Protein AF-A0A743U7B2-F1 (afdb_monomer_lite)

InterPro domains:
  IPR000015 Outer membrane usher protein [PTHR30451] (2-74)
  IPR025885 PapC, N-terminal domain [PF13954] (23-74)
  IPR037224 PapC, N-terminal domain superfamily [G3DSA:3.10.20.410] (21-76)
  IPR037224 PapC, N-terminal domain superfamily [SSF141729] (22-67)

Organism: Salmonella enterica (NCBI:txid28901)

Structure (mmCIF, N/CA/C/O backbone):
data_AF-A0A743U7B2-F1
#
_entry.id   AF-A0A743U7B2-F1
#
loop_
_atom_site.group_PDB
_atom_site.id
_atom_site.type_symbol
_atom_site.label_atom_id
_atom_site.label_alt_id
_atom_site.label_comp_id
_atom_site.label_asym_id
_atom_site.label_entity_id
_atom_site.label_seq_id
_atom_site.pdbx_PDB_ins_code
_atom_site.Cartn_x
_atom_site.Cartn_y
_atom_site.Cartn_z
_atom_site.occupancy
_atom_site.B_iso_or_equiv
_atom_site.auth_seq_id
_atom_site.auth_comp_id
_atom_site.auth_asym_id
_atom_site.auth_atom_id
_atom_site.pdbx_PDB_model_num
ATOM 1 N N . MET A 1 1 ? 27.792 39.196 16.161 1.00 60.25 1 MET A N 1
ATOM 2 C CA . MET A 1 1 ? 27.351 37.935 16.815 1.00 60.25 1 MET A CA 1
ATOM 3 C C . MET A 1 1 ? 25.839 37.698 16.802 1.00 60.25 1 MET A C 1
ATOM 5 O O . MET A 1 1 ? 25.455 36.560 16.579 1.00 60.25 1 MET A O 1
ATOM 9 N N . LYS A 1 2 ? 24.965 38.698 17.020 1.00 70.50 2 LYS A N 1
ATOM 10 C CA . LYS A 1 2 ? 23.497 38.482 17.017 1.00 70.50 2 LYS A CA 1
ATOM 11 C C . LYS A 1 2 ? 22.938 38.079 15.640 1.00 70.50 2 LYS A C 1
ATOM 13 O O . LYS A 1 2 ? 22.197 37.110 15.551 1.00 70.50 2 LYS A O 1
ATOM 18 N N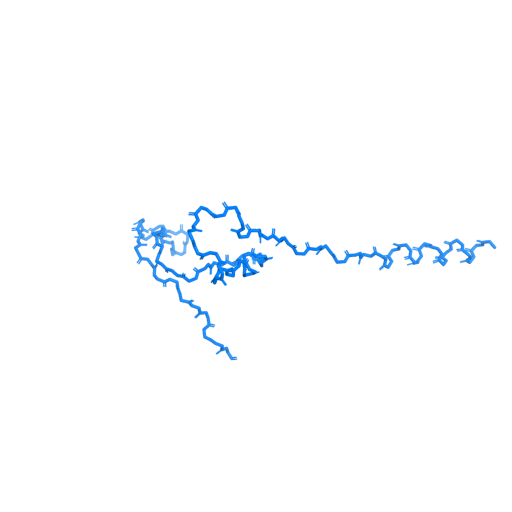 . ILE A 1 3 ? 23.372 38.759 14.574 1.00 81.38 3 ILE A N 1
ATOM 19 C CA . ILE A 1 3 ? 22.933 38.484 13.191 1.00 81.38 3 ILE A CA 1
ATOM 20 C C . ILE A 1 3 ? 23.430 37.116 12.709 1.00 81.38 3 ILE A C 1
ATOM 22 O O . ILE A 1 3 ? 22.677 36.364 12.108 1.00 81.38 3 ILE A O 1
ATOM 26 N N . THR A 1 4 ? 24.667 36.747 13.050 1.00 83.19 4 THR A N 1
ATOM 27 C CA . THR A 1 4 ? 25.244 35.438 12.711 1.00 83.19 4 THR A CA 1
ATOM 28 C C . THR A 1 4 ? 24.443 34.287 13.324 1.00 83.19 4 THR A C 1
ATOM 30 O O . THR A 1 4 ? 24.170 33.302 12.652 1.00 83.19 4 THR A O 1
ATOM 33 N N . ARG A 1 5 ? 24.009 34.429 14.585 1.00 82.88 5 ARG A N 1
ATOM 34 C CA . ARG A 1 5 ? 23.161 33.432 15.257 1.00 82.88 5 ARG A CA 1
ATOM 35 C C . ARG A 1 5 ? 21.773 33.331 14.623 1.00 82.88 5 ARG A C 1
ATOM 37 O O . ARG A 1 5 ? 21.262 32.227 14.484 1.00 82.88 5 ARG A O 1
ATOM 44 N N . LEU A 1 6 ? 21.194 34.462 14.215 1.00 82.06 6 LEU A N 1
ATOM 45 C CA . LEU A 1 6 ? 19.900 34.491 13.532 1.00 82.06 6 LEU A CA 1
ATOM 46 C C . LEU A 1 6 ? 19.975 33.841 12.142 1.00 82.06 6 LEU A C 1
ATOM 48 O O . LEU A 1 6 ? 19.110 33.044 11.799 1.00 82.06 6 LEU A O 1
ATOM 52 N N . ALA A 1 7 ? 21.034 34.124 11.380 1.00 84.62 7 ALA A N 1
ATOM 53 C CA . ALA A 1 7 ? 21.268 33.514 10.073 1.00 84.62 7 ALA A CA 1
ATOM 54 C C . ALA A 1 7 ? 21.404 31.986 10.175 1.00 84.62 7 ALA A C 1
ATOM 56 O O . ALA A 1 7 ? 20.759 31.271 9.416 1.00 84.62 7 ALA A O 1
ATOM 57 N N . ILE A 1 8 ? 22.159 31.492 11.166 1.00 84.75 8 ILE A N 1
ATOM 58 C CA . ILE A 1 8 ? 22.297 30.051 11.432 1.00 84.75 8 ILE A CA 1
ATOM 59 C C . ILE A 1 8 ? 20.934 29.418 11.752 1.00 84.75 8 ILE A C 1
ATOM 61 O O . ILE A 1 8 ? 20.607 28.360 11.215 1.00 84.75 8 ILE A O 1
ATOM 65 N N . LEU A 1 9 ? 20.116 30.076 12.582 1.00 81.25 9 LEU A N 1
ATOM 66 C CA . LEU A 1 9 ? 18.795 29.569 12.956 1.00 81.25 9 LEU A CA 1
ATOM 67 C C . LEU A 1 9 ? 17.858 29.461 11.740 1.00 81.25 9 LEU A C 1
ATOM 69 O O . LEU A 1 9 ? 17.169 28.457 11.594 1.00 81.25 9 LEU A O 1
ATOM 73 N N . ILE A 1 10 ? 17.884 30.453 10.842 1.00 82.50 10 ILE A N 1
ATOM 74 C CA . ILE A 1 10 ? 17.083 30.469 9.606 1.00 82.50 10 ILE A CA 1
ATOM 75 C C . ILE A 1 10 ? 17.533 29.369 8.633 1.00 82.50 10 ILE A C 1
ATOM 77 O O . ILE A 1 10 ? 16.702 28.694 8.033 1.00 82.50 10 ILE A O 1
ATOM 81 N N . THR A 1 11 ? 18.841 29.145 8.482 1.00 81.56 11 THR A N 1
ATOM 82 C CA . THR A 1 11 ? 19.347 28.075 7.604 1.00 81.56 11 THR A CA 1
ATOM 83 C C . THR A 1 11 ? 19.031 26.674 8.134 1.00 81.56 11 THR A C 1
ATOM 85 O O . THR A 1 11 ? 18.804 25.753 7.349 1.00 81.56 11 THR A O 1
ATOM 88 N N . LEU A 1 12 ? 18.974 26.510 9.460 1.00 75.44 12 LEU A N 1
ATOM 89 C CA . LEU A 1 12 ? 18.676 25.226 10.093 1.00 75.44 12 LEU A CA 1
ATOM 90 C C . LEU A 1 12 ? 17.194 24.847 9.945 1.00 75.44 12 LEU A C 1
ATOM 92 O O . LEU A 1 12 ? 16.887 23.679 9.727 1.00 75.44 12 LEU A O 1
ATOM 96 N N . THR A 1 13 ? 16.277 25.819 10.000 1.00 72.88 13 THR A N 1
ATOM 97 C CA . THR A 1 13 ? 14.835 25.570 9.820 1.00 72.88 13 THR A CA 1
ATOM 98 C C . THR A 1 13 ? 14.431 25.354 8.361 1.00 72.88 13 THR A C 1
ATOM 100 O O . THR A 1 13 ? 13.434 24.686 8.105 1.00 72.88 13 THR A O 1
ATOM 103 N N . PHE A 1 14 ? 15.206 25.863 7.397 1.00 69.69 14 PHE A N 1
ATOM 104 C CA . PHE A 1 14 ? 14.973 25.624 5.966 1.00 69.69 14 PHE A CA 1
ATOM 105 C C . PHE A 1 14 ? 15.385 24.223 5.494 1.00 69.69 14 PHE A C 1
ATOM 107 O O . PHE A 1 14 ? 14.965 23.789 4.423 1.00 69.69 14 PHE A O 1
ATOM 114 N N . SER A 1 15 ? 16.170 23.495 6.290 1.00 61.88 15 SER A N 1
ATOM 115 C CA . SER A 1 15 ? 16.627 22.140 5.967 1.00 61.88 15 SER A CA 1
ATOM 116 C C . SER A 1 15 ? 15.598 21.078 6.373 1.00 61.88 15 SER A C 1
ATOM 118 O O . SER A 1 15 ? 15.929 20.089 7.021 1.00 61.88 15 SER A O 1
ATOM 120 N N . VAL A 1 16 ? 14.332 21.260 5.989 1.00 64.62 16 VAL A N 1
ATOM 121 C CA . VAL A 1 16 ? 13.405 20.126 5.893 1.00 64.62 16 VAL A CA 1
ATOM 122 C C . VAL A 1 16 ? 13.798 19.363 4.633 1.00 64.62 16 VAL A C 1
ATOM 124 O O . VAL A 1 16 ? 13.422 19.708 3.513 1.00 64.62 16 VAL A O 1
ATOM 127 N N . LEU A 1 17 ? 14.622 18.332 4.817 1.00 63.06 17 LEU A N 1
ATOM 128 C CA . LEU A 1 17 ? 14.773 17.286 3.816 1.00 63.06 17 LEU A CA 1
ATOM 129 C C . LEU A 1 17 ? 13.379 16.705 3.575 1.00 63.06 17 LEU A C 1
ATOM 131 O O . LEU A 1 17 ? 12.684 16.339 4.526 1.00 63.06 17 LEU A O 1
ATOM 135 N N . LYS A 1 18 ? 12.949 16.658 2.311 1.00 60.44 18 LYS A N 1
ATOM 136 C CA . LYS A 1 18 ? 11.740 15.918 1.951 1.00 60.44 18 LYS A CA 1
ATOM 137 C C . LYS A 1 18 ? 11.923 14.497 2.472 1.00 60.44 18 LYS A C 1
ATOM 139 O O . LYS A 1 18 ? 12.901 13.845 2.110 1.00 60.44 18 LYS A O 1
ATOM 144 N N . SER A 1 19 ? 11.026 14.065 3.357 1.00 64.69 19 SER A N 1
ATOM 145 C CA . SER A 1 19 ? 10.990 12.678 3.812 1.00 64.69 19 SER A CA 1
ATOM 146 C C . SER A 1 19 ? 10.934 11.798 2.567 1.00 64.69 19 SER A C 1
ATOM 148 O O . SER A 1 19 ? 10.055 11.992 1.723 1.00 64.69 19 SER A O 1
ATOM 150 N N . GLN A 1 20 ? 11.935 10.936 2.396 1.00 64.25 20 GLN A N 1
ATOM 151 C CA . GLN A 1 20 ? 12.030 10.057 1.235 1.00 64.25 20 GLN A CA 1
ATOM 152 C C . GLN A 1 20 ? 10.764 9.194 1.188 1.00 64.25 20 GLN A C 1
ATOM 154 O O . GLN A 1 20 ? 10.322 8.682 2.219 1.00 64.25 20 GLN A O 1
ATOM 159 N N . ALA A 1 21 ? 10.157 9.077 0.006 1.00 68.31 21 ALA A N 1
ATOM 160 C CA . ALA A 1 21 ? 9.011 8.199 -0.200 1.00 68.31 21 ALA A CA 1
ATOM 161 C C . ALA A 1 21 ? 9.383 6.763 0.210 1.00 68.31 21 ALA A C 1
ATOM 163 O O . ALA A 1 21 ? 10.519 6.341 0.010 1.00 68.31 21 ALA A O 1
ATOM 164 N N . THR A 1 22 ? 8.454 6.013 0.804 1.00 84.50 22 THR A N 1
ATOM 165 C CA . THR A 1 22 ? 8.696 4.612 1.175 1.00 84.50 22 THR A CA 1
ATOM 166 C C . THR A 1 22 ? 9.013 3.791 -0.073 1.00 84.50 22 THR A C 1
ATOM 168 O O . THR A 1 22 ? 8.202 3.739 -0.994 1.00 84.50 22 THR A O 1
ATOM 171 N N . GLU A 1 23 ? 10.172 3.139 -0.119 1.00 87.94 23 GLU A N 1
ATOM 172 C CA . GLU A 1 23 ? 10.601 2.322 -1.260 1.00 87.94 23 GLU A CA 1
ATOM 173 C C . GLU A 1 23 ? 10.393 0.825 -0.998 1.00 87.94 23 GLU A C 1
ATOM 175 O O . GLU A 1 23 ? 10.537 0.347 0.128 1.00 87.94 23 GLU A O 1
ATOM 180 N N . PHE A 1 24 ? 10.082 0.077 -2.060 1.00 88.56 24 PHE A N 1
ATOM 181 C CA . PHE A 1 24 ? 9.819 -1.361 -2.009 1.00 88.56 24 PHE A CA 1
ATOM 182 C C . PHE A 1 24 ? 10.757 -2.112 -2.956 1.00 88.56 24 PHE A C 1
ATOM 184 O O . PHE A 1 24 ? 10.897 -1.750 -4.123 1.00 88.56 24 PHE A O 1
ATOM 191 N N . ASN A 1 25 ? 11.386 -3.183 -2.464 1.00 87.94 25 ASN A N 1
ATOM 192 C CA . ASN A 1 25 ? 12.337 -3.979 -3.239 1.00 87.94 25 ASN A CA 1
ATOM 193 C C . ASN A 1 25 ? 11.665 -5.229 -3.828 1.00 87.94 25 ASN A C 1
ATOM 195 O O . ASN A 1 25 ? 11.259 -6.126 -3.088 1.00 87.94 25 ASN A O 1
ATOM 199 N N . ALA A 1 26 ? 11.609 -5.316 -5.160 1.00 87.06 26 ALA A N 1
ATOM 200 C CA . ALA A 1 26 ? 11.026 -6.456 -5.870 1.00 87.06 26 ALA A CA 1
ATOM 201 C C . ALA A 1 26 ? 11.796 -7.773 -5.662 1.00 87.06 26 ALA A C 1
ATOM 203 O O . ALA A 1 26 ? 11.212 -8.840 -5.800 1.00 87.06 26 ALA A O 1
ATOM 204 N N . SER A 1 27 ? 13.070 -7.724 -5.261 1.00 84.56 27 SER A N 1
ATOM 205 C CA . SER A 1 27 ? 13.906 -8.914 -5.010 1.00 84.56 27 SER A CA 1
ATOM 206 C C . SER A 1 27 ? 13.409 -9.786 -3.853 1.00 84.56 27 SER A C 1
ATOM 208 O O . SER A 1 27 ? 13.846 -10.924 -3.722 1.00 84.56 27 SER A O 1
ATOM 210 N N . LEU A 1 28 ? 12.527 -9.257 -2.999 1.00 86.44 28 LEU A N 1
ATOM 211 C CA . LEU A 1 28 ? 11.904 -10.009 -1.904 1.00 86.44 28 LEU A CA 1
ATOM 212 C C . LEU A 1 28 ? 10.724 -10.874 -2.364 1.00 86.44 28 LEU A C 1
ATOM 214 O O . LEU A 1 28 ? 10.213 -11.673 -1.583 1.00 86.44 28 LEU A O 1
ATOM 218 N N . LEU A 1 29 ? 10.260 -10.699 -3.601 1.00 86.62 29 LEU A N 1
ATOM 219 C CA . LEU A 1 29 ? 9.177 -11.494 -4.154 1.00 86.62 29 LEU A CA 1
ATOM 220 C C . LEU A 1 29 ? 9.736 -12.826 -4.657 1.00 86.62 29 LEU A C 1
ATOM 222 O O . LEU A 1 29 ? 10.614 -12.856 -5.519 1.00 86.62 29 LEU A O 1
ATOM 226 N N . ASP A 1 30 ? 9.176 -13.926 -4.160 1.00 81.75 30 ASP A N 1
ATOM 227 C CA . ASP A 1 30 ? 9.439 -15.273 -4.668 1.00 81.75 30 ASP A CA 1
ATOM 228 C C . ASP A 1 30 ? 8.714 -15.471 -6.007 1.00 81.75 30 ASP A C 1
ATOM 230 O O . ASP A 1 30 ? 7.647 -16.078 -6.100 1.00 81.75 30 ASP A O 1
ATOM 234 N N . SER A 1 31 ? 9.231 -14.840 -7.060 1.00 68.62 31 SER A N 1
ATOM 235 C CA . SER A 1 31 ? 8.707 -15.018 -8.408 1.00 68.62 31 SER A CA 1
ATOM 236 C C . SER A 1 31 ? 9.850 -15.158 -9.403 1.00 68.62 31 SER A C 1
ATOM 238 O O . SER A 1 31 ? 10.810 -14.391 -9.395 1.00 68.62 31 SER A O 1
ATOM 240 N N . GLY A 1 32 ? 9.752 -16.160 -10.278 1.00 64.88 32 GLY A N 1
ATOM 241 C CA . GLY A 1 32 ? 10.830 -16.525 -11.200 1.00 64.88 32 GLY A CA 1
ATOM 242 C C . GLY A 1 32 ? 11.150 -15.484 -12.279 1.00 64.88 32 GLY A C 1
ATOM 243 O O . GLY A 1 32 ? 12.124 -15.659 -13.005 1.00 64.88 32 GLY A O 1
ATOM 244 N N . ASN A 1 33 ? 10.359 -14.412 -12.417 1.00 68.81 33 ASN A N 1
ATOM 245 C CA . ASN A 1 33 ? 10.598 -13.362 -13.407 1.0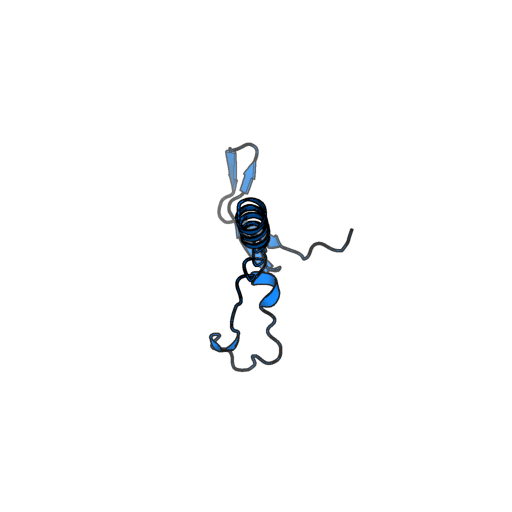0 68.81 33 ASN A CA 1
ATOM 246 C C . ASN A 1 33 ? 10.245 -11.963 -12.871 1.00 68.81 33 ASN A C 1
ATOM 248 O O . ASN A 1 33 ? 9.169 -11.426 -13.128 1.00 68.81 33 ASN A O 1
ATOM 252 N N . LEU A 1 34 ? 11.191 -11.365 -12.147 1.00 72.50 34 LEU A N 1
ATOM 253 C CA . LEU A 1 34 ? 11.068 -10.029 -11.551 1.00 72.50 34 LEU A CA 1
ATOM 254 C C . LEU A 1 34 ? 11.357 -8.879 -12.526 1.00 72.50 34 LEU A C 1
ATOM 256 O O . LEU A 1 34 ? 11.186 -7.719 -12.162 1.00 72.50 34 LEU A O 1
ATOM 260 N N . SER A 1 35 ? 11.776 -9.178 -13.762 1.00 71.88 35 SER A N 1
ATOM 261 C CA . SER A 1 35 ? 12.197 -8.163 -14.744 1.00 71.88 35 SER A CA 1
ATOM 262 C C . SER A 1 35 ? 11.087 -7.189 -15.163 1.00 71.88 35 SER A C 1
ATOM 264 O O . SER A 1 35 ? 11.378 -6.166 -15.774 1.00 71.88 35 SER A O 1
ATOM 266 N N . ASN A 1 36 ? 9.831 -7.491 -14.820 1.00 73.31 36 ASN A N 1
ATOM 267 C CA . ASN A 1 36 ? 8.657 -6.715 -15.212 1.00 73.31 36 ASN A CA 1
ATOM 268 C C . ASN A 1 36 ? 7.754 -6.328 -14.025 1.00 73.31 36 ASN A C 1
ATOM 270 O O . ASN A 1 36 ? 6.574 -6.034 -14.217 1.00 73.31 36 ASN A O 1
ATOM 274 N N . VAL A 1 37 ? 8.270 -6.383 -12.791 1.00 84.06 37 VAL A N 1
ATOM 275 C CA . VAL A 1 37 ? 7.510 -5.999 -11.593 1.00 84.06 37 VAL A CA 1
ATOM 276 C C . VAL A 1 37 ? 7.848 -4.562 -11.209 1.00 84.06 37 VAL A C 1
ATOM 278 O O . VAL A 1 37 ? 8.962 -4.273 -10.778 1.00 84.06 37 VAL A O 1
ATOM 281 N N . ASP A 1 38 ? 6.865 -3.673 -11.326 1.00 86.50 38 ASP A N 1
ATOM 282 C CA . ASP A 1 38 ? 6.955 -2.289 -10.861 1.00 86.50 38 ASP A CA 1
ATOM 283 C C . ASP A 1 38 ? 6.211 -2.128 -9.526 1.00 86.50 38 ASP A C 1
ATOM 285 O O . ASP A 1 38 ? 4.989 -2.281 -9.454 1.00 86.50 38 ASP A O 1
ATOM 289 N N . LEU A 1 39 ? 6.959 -1.825 -8.460 1.00 89.88 39 LEU A N 1
ATOM 290 C CA . LEU A 1 39 ? 6.418 -1.581 -7.119 1.00 89.88 39 LEU A CA 1
ATOM 291 C C . LEU A 1 39 ? 6.342 -0.092 -6.754 1.00 89.88 39 LEU A C 1
ATOM 293 O O . LEU A 1 39 ? 5.899 0.243 -5.656 1.00 89.88 39 LEU A O 1
ATOM 297 N N . THR A 1 40 ? 6.735 0.814 -7.653 1.00 89.00 40 THR A N 1
ATOM 298 C CA . THR A 1 40 ? 6.793 2.260 -7.371 1.00 89.00 40 THR A CA 1
ATOM 299 C C . THR A 1 40 ? 5.430 2.846 -7.017 1.00 89.00 40 THR A C 1
ATOM 301 O O . THR A 1 40 ? 5.337 3.809 -6.256 1.00 89.00 40 THR A O 1
ATOM 304 N N . ALA A 1 41 ? 4.346 2.254 -7.521 1.00 87.69 41 ALA A N 1
ATOM 305 C CA . ALA A 1 41 ? 2.998 2.693 -7.196 1.00 87.69 41 ALA A CA 1
ATOM 306 C C . ALA A 1 41 ? 2.659 2.505 -5.703 1.00 87.69 41 ALA A C 1
ATOM 308 O O . ALA A 1 41 ? 1.951 3.337 -5.140 1.00 87.69 41 ALA A O 1
ATOM 309 N N . PHE A 1 42 ? 3.228 1.488 -5.040 1.00 89.69 42 PHE A N 1
ATOM 310 C CA . PHE A 1 42 ? 3.032 1.236 -3.605 1.00 89.69 42 PHE A CA 1
ATOM 311 C C . PHE A 1 42 ? 3.741 2.253 -2.707 1.00 89.69 42 PHE A C 1
ATOM 313 O O . PHE A 1 42 ? 3.383 2.388 -1.541 1.00 89.69 42 PHE A O 1
ATOM 320 N N . SER A 1 43 ? 4.6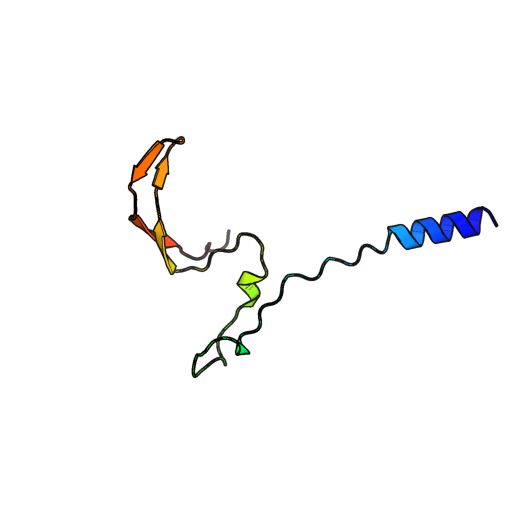90 3.024 -3.244 1.00 89.88 43 SER A N 1
ATOM 321 C CA . SER A 1 43 ? 5.312 4.149 -2.535 1.00 89.88 43 SER A CA 1
ATOM 322 C C . SER A 1 43 ? 4.349 5.313 -2.279 1.00 89.88 43 SER A C 1
ATOM 324 O O . SER A 1 43 ? 4.688 6.239 -1.541 1.00 89.88 43 SER A O 1
ATOM 326 N N . ARG A 1 44 ? 3.162 5.307 -2.902 1.00 87.88 44 ARG A N 1
ATOM 327 C CA . ARG A 1 44 ? 2.133 6.338 -2.731 1.00 87.88 44 ARG A CA 1
ATOM 328 C C . ARG A 1 44 ? 1.164 5.936 -1.625 1.00 87.88 44 ARG A C 1
ATOM 330 O O . ARG A 1 44 ? 0.513 4.897 -1.706 1.00 87.88 44 ARG A O 1
ATOM 337 N N . GLU A 1 45 ? 1.024 6.798 -0.626 1.00 87.19 45 GLU A N 1
ATOM 338 C CA . GLU A 1 45 ? 0.045 6.612 0.443 1.00 87.19 45 GLU A CA 1
ATOM 339 C C . GLU A 1 45 ? -1.378 6.487 -0.129 1.00 87.19 45 GLU A C 1
ATOM 341 O O . GLU A 1 45 ? -1.775 7.238 -1.022 1.00 87.19 45 GLU A O 1
ATOM 346 N N . GLY A 1 46 ? -2.133 5.501 0.362 1.00 88.50 46 GLY A N 1
ATOM 347 C CA . GLY A 1 46 ? -3.506 5.240 -0.076 1.00 88.50 46 GLY A CA 1
ATOM 348 C C . GLY A 1 46 ? -3.643 4.625 -1.474 1.00 88.50 46 GLY A C 1
ATOM 349 O O . GLY A 1 46 ? -4.766 4.471 -1.954 1.00 88.50 46 GLY A O 1
ATOM 350 N N . TYR A 1 47 ? -2.543 4.263 -2.145 1.00 90.06 47 TYR A N 1
ATOM 351 C CA . TYR A 1 47 ? -2.621 3.559 -3.423 1.00 90.06 47 TYR A CA 1
ATOM 352 C C . TYR A 1 47 ? -3.221 2.157 -3.258 1.00 90.06 47 TYR A C 1
ATOM 354 O O . TYR A 1 47 ? -2.793 1.372 -2.413 1.00 90.06 47 TYR A O 1
ATOM 362 N N . VAL A 1 48 ? -4.184 1.828 -4.122 1.00 91.62 48 VAL A N 1
ATOM 363 C CA . VAL A 1 48 ? -4.775 0.492 -4.249 1.00 91.62 48 VAL A CA 1
ATOM 364 C C . VAL A 1 48 ? -4.513 -0.003 -5.664 1.00 91.62 48 VAL A C 1
ATOM 366 O O . VAL A 1 48 ? -4.861 0.667 -6.638 1.00 91.62 48 VAL A O 1
ATOM 369 N N . ALA A 1 49 ? -3.889 -1.174 -5.783 1.00 91.88 49 ALA A N 1
ATOM 370 C CA . ALA A 1 49 ? -3.614 -1.768 -7.081 1.00 91.88 49 ALA A CA 1
ATOM 371 C C . ALA A 1 49 ? -4.924 -2.149 -7.805 1.00 91.88 49 ALA A C 1
ATOM 373 O O . ALA A 1 49 ? -5.883 -2.592 -7.172 1.00 91.88 49 ALA A O 1
ATOM 374 N N . PRO A 1 50 ? -4.996 -2.012 -9.137 1.00 93.62 50 PRO A N 1
ATOM 375 C CA . PRO A 1 50 ? -6.097 -2.568 -9.911 1.00 93.62 50 PRO A CA 1
ATOM 376 C C . PRO A 1 50 ? -6.173 -4.089 -9.744 1.00 93.62 50 PRO A C 1
ATOM 378 O O . PRO A 1 50 ? -5.152 -4.776 -9.754 1.00 93.62 50 PRO A O 1
ATOM 381 N N . GLY A 1 51 ? -7.381 -4.633 -9.630 1.00 95.19 51 GLY A N 1
ATOM 382 C CA . GLY A 1 51 ? -7.561 -6.055 -9.357 1.00 95.19 51 GLY A CA 1
ATOM 383 C C . GLY A 1 51 ? -8.980 -6.422 -8.948 1.00 95.19 51 GLY A C 1
ATOM 384 O O . GLY A 1 51 ? -9.884 -5.588 -8.955 1.00 95.19 51 GLY A O 1
ATOM 385 N N . ASN A 1 52 ? -9.175 -7.694 -8.603 1.00 97.00 52 ASN A N 1
ATOM 386 C CA . ASN A 1 52 ? -10.426 -8.177 -8.024 1.00 97.00 52 ASN A CA 1
ATOM 387 C C . ASN A 1 52 ? -10.237 -8.341 -6.515 1.00 97.00 52 ASN A C 1
ATOM 389 O O . ASN A 1 52 ? -9.301 -9.012 -6.083 1.00 97.00 52 ASN A O 1
ATOM 393 N N . TYR A 1 53 ? -11.141 -7.754 -5.742 1.00 96.19 53 TYR A N 1
ATOM 394 C CA . TYR A 1 53 ? -11.122 -7.748 -4.287 1.00 96.19 53 TYR A CA 1
ATOM 395 C C . TYR A 1 53 ? -12.448 -8.270 -3.750 1.00 96.19 53 TYR A C 1
ATOM 397 O O . TYR A 1 53 ? -13.489 -8.123 -4.389 1.00 96.19 53 TYR A O 1
ATOM 405 N N . ILE A 1 54 ? -12.403 -8.862 -2.564 1.00 97.00 54 ILE A N 1
ATOM 406 C CA . ILE A 1 54 ? -13.588 -9.179 -1.773 1.00 97.00 54 ILE A CA 1
ATOM 407 C C . ILE A 1 54 ? -13.709 -8.078 -0.721 1.00 97.00 54 ILE A C 1
ATOM 409 O O . ILE A 1 54 ? -12.788 -7.909 0.076 1.00 97.00 54 ILE A O 1
ATOM 413 N N . LEU A 1 55 ? -14.790 -7.300 -0.766 1.00 95.94 55 LEU A N 1
ATOM 414 C CA . LEU A 1 55 ? -14.986 -6.118 0.077 1.00 95.94 55 LEU A CA 1
ATOM 415 C C . LEU A 1 55 ? -16.352 -6.147 0.760 1.00 95.94 55 LEU A C 1
ATOM 417 O O . LEU A 1 55 ? -17.338 -6.594 0.172 1.00 95.94 55 LEU A O 1
ATOM 421 N N . ASP A 1 56 ? -16.421 -5.581 1.959 1.00 97.00 56 ASP A N 1
ATOM 422 C CA . ASP A 1 56 ? -17.689 -5.266 2.609 1.00 97.00 56 ASP A CA 1
ATOM 423 C C . ASP A 1 56 ? -18.182 -3.899 2.123 1.00 97.00 56 ASP A C 1
ATOM 425 O O . ASP A 1 56 ? -17.430 -2.923 2.069 1.00 97.00 56 ASP A O 1
ATOM 429 N N . ILE A 1 57 ? -19.453 -3.826 1.742 1.00 95.12 57 ILE A N 1
ATOM 430 C CA . ILE A 1 57 ? -20.090 -2.618 1.225 1.00 95.12 57 ILE A CA 1
ATOM 431 C C . ILE A 1 57 ? -20.902 -1.976 2.337 1.00 95.12 57 ILE A C 1
ATOM 433 O O . ILE A 1 57 ? -21.837 -2.579 2.865 1.00 95.12 57 ILE A O 1
ATOM 437 N N . TRP A 1 58 ? -20.589 -0.712 2.598 1.00 96.50 58 TRP A N 1
ATOM 438 C CA . TRP A 1 58 ? -21.308 0.153 3.519 1.00 96.50 58 TRP A CA 1
ATOM 439 C C . TRP A 1 58 ? -21.956 1.298 2.741 1.00 96.50 58 TRP A C 1
ATOM 441 O O . TRP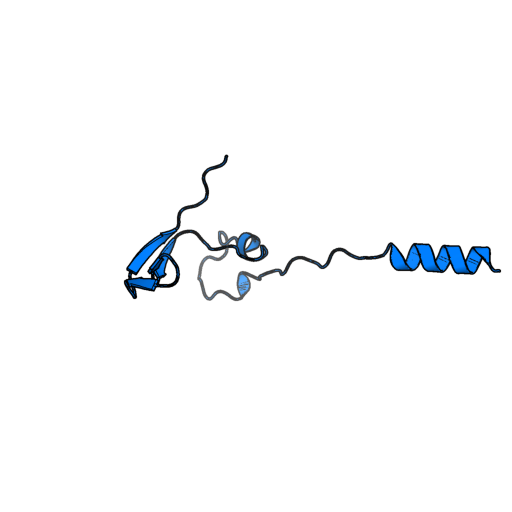 A 1 58 ? -21.348 1.861 1.829 1.00 96.50 58 TRP A O 1
ATOM 451 N N . LEU A 1 59 ? -23.187 1.650 3.099 1.00 96.12 59 LEU A N 1
ATOM 452 C CA . LEU A 1 59 ? -23.907 2.799 2.559 1.00 96.12 59 LEU A CA 1
ATOM 453 C C . LEU A 1 59 ? -24.499 3.583 3.725 1.00 96.12 59 LEU A C 1
ATOM 455 O O . LEU A 1 59 ? -25.302 3.039 4.476 1.00 96.12 59 LEU A O 1
ATOM 459 N N . ASN A 1 60 ? -24.112 4.853 3.868 1.00 96.56 60 ASN A N 1
ATOM 460 C CA . ASN A 1 60 ? -24.544 5.716 4.977 1.00 96.56 60 ASN A CA 1
ATOM 461 C C . ASN A 1 60 ? -24.336 5.056 6.353 1.00 96.56 60 ASN A C 1
ATOM 463 O O . ASN A 1 60 ? -25.269 4.958 7.145 1.00 96.56 60 ASN A O 1
ATOM 467 N N . ASP A 1 61 ? -23.130 4.536 6.593 1.00 96.00 61 ASP A N 1
ATOM 468 C CA . ASP A 1 61 ? -22.748 3.842 7.832 1.00 96.00 61 ASP A CA 1
ATOM 469 C C . ASP A 1 61 ? -23.556 2.567 8.148 1.00 96.00 61 ASP A C 1
ATOM 471 O O . ASP A 1 61 ? -23.438 2.003 9.235 1.00 96.00 61 ASP A O 1
ATOM 475 N N . GLN A 1 62 ? -24.340 2.060 7.190 1.00 96.56 62 GLN A N 1
ATOM 476 C CA . GLN A 1 62 ? -25.062 0.796 7.308 1.00 96.56 62 GLN A CA 1
ATOM 477 C C . GLN A 1 62 ? -24.438 -0.277 6.406 1.00 96.56 62 GLN A C 1
ATOM 479 O O . GLN A 1 62 ? -24.178 -0.006 5.227 1.00 96.56 62 GLN A O 1
ATOM 484 N N . PRO A 1 63 ? -24.210 -1.503 6.912 1.00 95.56 63 PRO A N 1
ATOM 485 C CA . PRO A 1 63 ? -23.705 -2.592 6.092 1.00 95.56 63 PRO A CA 1
ATOM 486 C C . PRO A 1 63 ? -24.787 -3.027 5.097 1.00 95.56 63 PRO A C 1
ATOM 488 O O . PRO A 1 63 ? -25.922 -3.322 5.467 1.00 95.56 63 PRO A O 1
ATOM 491 N N . VAL A 1 64 ? -24.432 -3.062 3.815 1.00 95.38 64 VAL A N 1
ATOM 492 C CA . VAL A 1 64 ? -25.319 -3.487 2.721 1.00 95.38 64 VAL A CA 1
ATOM 493 C C . VAL A 1 64 ? -25.029 -4.926 2.330 1.00 95.38 64 VAL A C 1
ATOM 495 O O . VAL A 1 64 ? -25.950 -5.699 2.065 1.00 95.38 64 VAL A O 1
ATOM 498 N N . ARG A 1 65 ? -23.744 -5.284 2.243 1.00 91.81 65 ARG A N 1
ATOM 499 C CA . ARG A 1 65 ? -23.323 -6.636 1.884 1.00 91.81 65 ARG A CA 1
ATOM 500 C C . ARG A 1 65 ? -21.896 -6.905 2.315 1.00 91.81 65 ARG A C 1
ATOM 502 O O . ARG A 1 65 ? -21.013 -6.107 2.031 1.00 91.81 65 ARG A O 1
ATOM 509 N N . GLU A 1 66 ? -21.686 -8.065 2.909 1.00 92.94 66 GLU A N 1
ATOM 510 C CA . GLU A 1 66 ? -20.363 -8.568 3.255 1.00 92.94 66 GLU A CA 1
ATOM 511 C C . GLU A 1 66 ? -19.796 -9.421 2.111 1.00 92.94 66 GLU A C 1
ATOM 513 O O . GLU A 1 66 ? -20.548 -10.009 1.324 1.00 92.94 66 GLU A O 1
ATOM 518 N N . GLN A 1 67 ? -18.468 -9.479 2.015 1.00 93.62 67 GLN A N 1
ATOM 519 C CA . GLN A 1 67 ? -17.722 -10.345 1.094 1.00 93.62 67 GLN A CA 1
ATOM 520 C C . GLN A 1 67 ? -18.128 -10.228 -0.388 1.00 93.62 67 GLN A C 1
ATOM 522 O O . GLN A 1 67 ? -18.241 -11.222 -1.112 1.00 93.62 67 GLN A O 1
ATOM 527 N N . TYR A 1 68 ? -18.331 -9.008 -0.880 1.00 95.81 68 TYR A N 1
ATOM 528 C CA . TYR A 1 68 ? -18.736 -8.796 -2.262 1.00 95.81 68 TYR A CA 1
ATOM 529 C C . TYR A 1 68 ? -17.543 -8.717 -3.231 1.00 95.81 68 TYR A C 1
ATOM 531 O O . TYR A 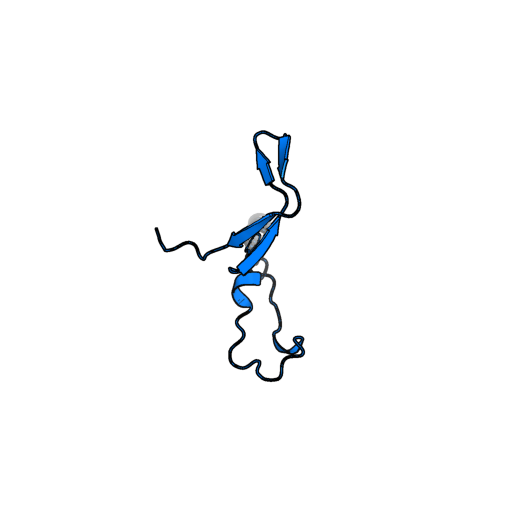1 68 ? -16.616 -7.940 -2.985 1.00 95.81 68 TYR A O 1
ATOM 539 N N . PRO A 1 69 ? -17.558 -9.450 -4.364 1.00 96.31 69 PRO A N 1
ATOM 540 C CA . PRO A 1 69 ? -16.542 -9.303 -5.399 1.00 96.31 69 PRO A CA 1
ATOM 541 C C . PRO A 1 69 ? -16.647 -7.947 -6.111 1.00 96.31 69 PRO A C 1
ATOM 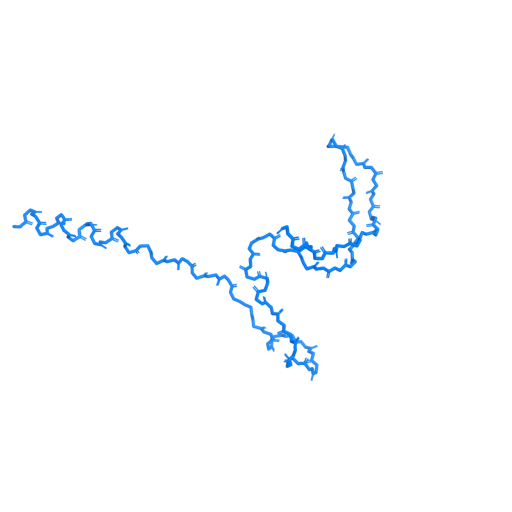543 O O . PRO A 1 69 ? -17.624 -7.654 -6.801 1.00 96.31 69 PRO A O 1
ATOM 546 N N . VAL A 1 70 ? -15.594 -7.141 -5.987 1.00 95.06 70 VAL A N 1
ATOM 547 C CA . VAL A 1 70 ? -15.449 -5.818 -6.603 1.00 95.06 70 VAL A CA 1
ATOM 548 C C . VAL A 1 70 ? -14.207 -5.796 -7.488 1.00 95.06 70 VAL A C 1
ATOM 550 O O . VAL A 1 70 ? -13.129 -6.235 -7.090 1.00 95.06 70 VAL A O 1
ATOM 553 N N . ARG A 1 71 ? -14.345 -5.245 -8.697 1.00 95.56 71 ARG A N 1
ATOM 554 C CA . ARG A 1 71 ? -13.218 -4.991 -9.599 1.00 95.56 71 ARG A CA 1
ATOM 555 C C . ARG A 1 71 ? -12.776 -3.536 -9.480 1.00 95.56 71 ARG A C 1
ATOM 557 O O . ARG A 1 71 ? -13.516 -2.635 -9.862 1.00 95.56 71 ARG A O 1
ATOM 564 N N . VAL A 1 72 ? -11.555 -3.329 -9.002 1.00 93.69 72 VAL A N 1
ATOM 565 C CA . VAL A 1 72 ? -10.878 -2.030 -8.990 1.00 93.69 72 VAL A CA 1
ATOM 566 C C . VAL A 1 72 ? -10.166 -1.852 -10.326 1.00 93.69 72 VAL A C 1
ATOM 568 O O . VAL A 1 72 ? -9.390 -2.711 -10.747 1.00 93.69 72 VAL A O 1
ATOM 571 N N . VAL A 1 73 ? -10.442 -0.742 -11.005 1.00 93.56 73 VAL A N 1
ATOM 572 C CA . VAL A 1 73 ? -9.833 -0.383 -12.292 1.00 93.56 73 VAL A CA 1
ATOM 573 C C . VAL A 1 73 ? -8.931 0.840 -12.123 1.00 93.56 73 VAL A C 1
ATOM 575 O O . VAL A 1 73 ? -9.194 1.656 -11.236 1.00 93.56 73 VAL A O 1
ATOM 578 N N . PRO A 1 74 ? -7.878 1.000 -12.948 1.00 88.00 74 PRO A N 1
ATOM 579 C CA . PRO A 1 74 ? -7.091 2.223 -12.941 1.00 88.00 74 PRO A CA 1
ATOM 580 C C . PRO A 1 74 ? -7.998 3.420 -13.222 1.00 88.00 74 PRO A C 1
ATOM 582 O O . PRO A 1 74 ? -8.888 3.343 -14.073 1.00 88.00 74 PRO A O 1
ATOM 585 N N . VAL A 1 75 ? -7.753 4.538 -12.542 1.00 81.06 75 VAL A N 1
ATOM 586 C CA . VAL A 1 75 ? -8.407 5.799 -12.894 1.00 81.06 75 VAL A CA 1
ATOM 587 C C . VAL A 1 75 ? -7.905 6.192 -14.282 1.00 81.06 75 VAL A C 1
ATOM 589 O O . VAL A 1 75 ? -6.755 6.602 -14.438 1.00 81.06 75 VAL A O 1
ATOM 592 N N . ALA A 1 76 ? -8.746 6.015 -15.303 1.00 76.19 76 ALA A N 1
ATOM 593 C CA . ALA A 1 76 ? -8.476 6.556 -16.627 1.00 76.19 76 ALA A CA 1
ATOM 594 C C . ALA A 1 76 ? -8.392 8.084 -16.502 1.00 76.19 76 ALA A C 1
ATOM 596 O O . ALA A 1 76 ? -9.231 8.689 -15.835 1.00 76.19 76 ALA A O 1
ATOM 597 N N . GLY A 1 77 ? -7.335 8.672 -17.071 1.00 63.03 77 GLY A N 1
ATOM 598 C CA . GLY A 1 77 ? -6.985 10.083 -16.913 1.00 63.03 77 GLY A CA 1
ATOM 599 C C . GLY A 1 77 ? -8.178 11.029 -17.064 1.00 63.03 77 GLY A C 1
ATOM 600 O O . GLY A 1 77 ? -9.036 10.833 -17.924 1.00 63.03 77 GLY A O 1
ATOM 601 N N . ARG A 1 78 ? -8.215 12.031 -16.187 1.00 44.47 78 ARG A N 1
ATOM 602 C CA . ARG A 1 78 ? -9.117 13.179 -16.274 1.00 44.47 78 ARG A CA 1
ATOM 603 C C . ARG A 1 78 ? -8.559 14.212 -17.242 1.00 44.47 78 ARG A C 1
ATOM 605 O O . ARG A 1 78 ? -7.315 14.353 -17.258 1.00 44.47 78 ARG A O 1
#

pLDDT: mean 83.72, std 11.83, range [44.47, 97.0]

Secondary structure (DSSP, 8-state):
-HHHHHHHHHHHHH--PPPPPPP--GGGS--S-GGG---GGGGSTT---SEEEEEEEEETTEEEEEEEEEEE------

Radius of gyration: 22.78 Å; chains: 1; bounding box: 53×55×34 Å

Foldseek 3Di:
DVVVVVVVVVVVVVPPDDDDQDDDDLVPDPDPDSVPDDPVQVSDPPRDDFDWDQAFDDDPNHTDDHRDIDTRDPDDDD

Sequence (78 aa):
MKITRLAILITLTFSVLKSQATEFNASLLDSGNLSNVDLTAFSREGYVAPGNYILDIWLNDQPVREQYPVRVVPVAGR